Protein AF-A0A373N156-F1 (afdb_monomer)

Solvent-accessible surface area (backbone atoms only — not comparable to full-atom values): 7415 Å² total; per-residue (Å²): 132,75,83,84,66,47,31,42,29,28,25,51,80,52,66,61,51,97,79,53,59,80,68,49,94,93,49,49,64,77,43,78,43,62,73,40,96,89,48,67,44,72,36,83,92,63,76,41,53,18,14,22,40,40,30,22,65,53,80,78,53,70,65,59,26,58,81,48,43,41,44,72,44,76,84,20,75,93,57,56,67,80,58,73,82,71,69,76,76,82,76,90,78,79,86,74,75,83,83,74,85,76,84,84,85,85,93,87,76,91,76,94,132

Secondary structure (DSSP, 8-state):
---TT-EEEEE-SS---TTSS---TTS-EEEEEE--TT--EEETTTTEEESEEEEESSPPPHHHHHHTTEEE-TTSTTTSPPPGGGTTSS--S--PPP---------------

Structure (mmCIF, N/CA/C/O backbone):
data_AF-A0A373N156-F1
#
_entry.id   AF-A0A373N156-F1
#
loop_
_atom_site.group_PDB
_atom_site.id
_atom_site.type_symbol
_atom_site.label_atom_id
_atom_site.label_alt_id
_atom_site.label_comp_id
_atom_site.label_asym_id
_atom_site.label_entity_id
_atom_site.label_seq_id
_atom_site.pdbx_PDB_ins_code
_atom_site.Cartn_x
_atom_site.Cartn_y
_atom_site.Cartn_z
_atom_site.occupancy
_atom_site.B_iso_or_equiv
_atom_site.auth_seq_id
_atom_site.auth_comp_id
_atom_site.auth_asym_id
_atom_site.auth_atom_id
_atom_site.pdbx_PDB_model_num
ATOM 1 N N . MET A 1 1 ? -13.096 -18.886 -1.511 1.00 38.47 1 MET A N 1
ATOM 2 C CA . MET A 1 1 ? -13.138 -17.761 -0.558 1.00 38.47 1 MET A CA 1
ATOM 3 C C . MET A 1 1 ? -12.360 -16.621 -1.183 1.00 38.47 1 MET A C 1
ATOM 5 O O . MET A 1 1 ? -11.155 -16.758 -1.350 1.00 38.47 1 MET A O 1
ATOM 9 N N . GLY A 1 2 ? -13.043 -15.574 -1.652 1.00 44.00 2 GLY A N 1
ATOM 10 C CA . GLY A 1 2 ? -12.357 -14.324 -2.001 1.00 44.00 2 GLY A CA 1
ATOM 11 C C . GLY A 1 2 ? -11.786 -13.673 -0.732 1.00 44.00 2 GLY A C 1
ATOM 12 O O . GLY A 1 2 ? -12.076 -14.164 0.359 1.00 44.00 2 GLY A O 1
ATOM 13 N N . PRO A 1 3 ? -10.970 -12.612 -0.830 1.00 53.25 3 PRO A N 1
ATOM 14 C CA . PRO A 1 3 ? -10.422 -11.920 0.335 1.00 53.25 3 PRO A CA 1
ATOM 15 C C . PRO A 1 3 ? -11.528 -11.144 1.071 1.00 53.25 3 PRO A C 1
ATOM 17 O O . PRO A 1 3 ? -11.647 -9.928 0.966 1.00 53.25 3 PRO A O 1
ATOM 20 N N . GLU A 1 4 ? -12.380 -11.858 1.796 1.00 63.22 4 GLU A N 1
ATOM 21 C CA . GLU A 1 4 ? -13.418 -11.296 2.648 1.00 63.22 4 GLU A CA 1
ATOM 22 C C . GLU A 1 4 ? -12.755 -10.786 3.933 1.00 63.22 4 GLU A C 1
ATOM 24 O O . GLU A 1 4 ? -12.548 -11.536 4.882 1.00 63.22 4 GLU A O 1
ATOM 29 N N . GLY A 1 5 ? -12.361 -9.508 3.938 1.00 74.88 5 GLY A N 1
ATOM 30 C CA . GLY A 1 5 ? -11.947 -8.803 5.158 1.00 74.88 5 GLY A CA 1
ATOM 31 C C . GLY A 1 5 ? -10.475 -8.403 5.264 1.00 74.88 5 GLY A C 1
ATOM 32 O O . GLY A 1 5 ? -10.041 -8.064 6.359 1.00 74.88 5 GLY A O 1
ATOM 33 N N . VAL A 1 6 ? -9.705 -8.410 4.170 1.00 88.19 6 VAL A N 1
ATOM 34 C CA . VAL A 1 6 ? -8.347 -7.833 4.160 1.00 88.19 6 VAL A CA 1
ATOM 35 C C . VAL A 1 6 ? -8.258 -6.622 3.240 1.00 88.19 6 VAL A C 1
ATOM 37 O O . VAL A 1 6 ? -8.954 -6.529 2.228 1.00 88.19 6 VAL A O 1
ATOM 40 N N . TYR A 1 7 ? -7.374 -5.698 3.594 1.00 91.69 7 TYR A N 1
ATOM 41 C CA . TYR A 1 7 ? -7.166 -4.436 2.898 1.00 91.69 7 TYR A CA 1
ATOM 42 C C . TYR A 1 7 ? -5.827 -4.474 2.186 1.00 91.69 7 TYR A C 1
ATOM 44 O O . TYR A 1 7 ? -4.785 -4.679 2.810 1.00 91.69 7 TYR A O 1
ATOM 52 N N . ARG A 1 8 ? -5.856 -4.279 0.870 1.00 92.88 8 ARG A N 1
ATOM 53 C CA . ARG A 1 8 ? -4.666 -4.277 0.029 1.00 92.88 8 ARG A CA 1
ATOM 54 C C . ARG A 1 8 ? -4.283 -2.859 -0.364 1.00 92.88 8 ARG A C 1
ATOM 56 O O . ARG A 1 8 ? -5.135 -2.047 -0.728 1.00 92.88 8 ARG A O 1
ATOM 63 N N . TYR A 1 9 ? -2.989 -2.593 -0.341 1.00 94.00 9 TYR A N 1
ATOM 64 C CA . TYR A 1 9 ? -2.399 -1.312 -0.680 1.00 94.00 9 TYR A CA 1
ATOM 65 C C . TYR A 1 9 ? 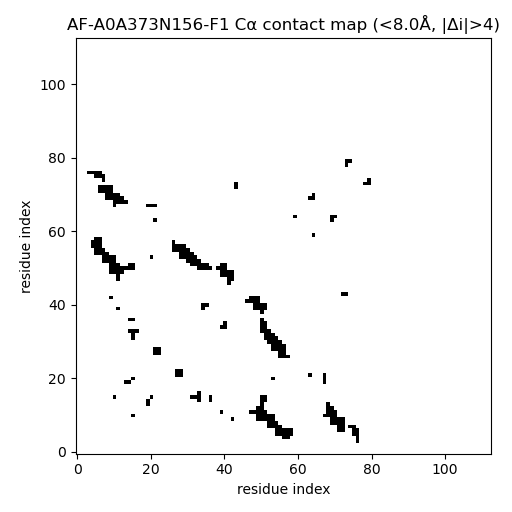-1.211 -1.504 -1.612 1.00 94.00 9 TYR A C 1
ATOM 67 O O . TYR A 1 9 ? -0.466 -2.471 -1.490 1.00 94.00 9 TYR A O 1
ATOM 75 N N . TYR A 1 10 ? -1.036 -0.570 -2.533 1.00 94.88 10 TYR A N 1
ATOM 76 C CA . TYR A 1 10 ? 0.039 -0.559 -3.511 1.00 94.88 10 TYR A CA 1
ATOM 77 C C . TYR A 1 10 ? 1.023 0.553 -3.177 1.00 94.88 10 TYR A C 1
ATOM 79 O O . TYR A 1 10 ? 0.617 1.715 -3.108 1.00 94.88 10 TYR A O 1
ATOM 87 N N . SER A 1 11 ? 2.305 0.220 -3.019 1.00 93.31 11 SER A N 1
ATOM 88 C CA . SER A 1 11 ? 3.344 1.247 -2.909 1.00 93.31 11 SER A CA 1
ATOM 89 C C . SER A 1 11 ? 3.625 1.810 -4.293 1.00 93.31 11 SER A C 1
ATOM 91 O O . SER A 1 11 ? 4.213 1.131 -5.136 1.00 93.31 11 SER A O 1
ATOM 93 N N . THR A 1 12 ? 3.167 3.031 -4.566 1.00 90.50 12 THR A N 1
ATOM 94 C CA . THR A 1 12 ? 3.281 3.598 -5.916 1.00 90.50 12 THR A CA 1
ATOM 95 C C . THR A 1 12 ? 4.540 4.411 -6.119 1.00 90.50 12 THR A C 1
ATOM 97 O O . THR A 1 12 ? 5.001 4.487 -7.252 1.00 90.50 12 THR A O 1
ATOM 100 N N . GLN A 1 13 ? 5.110 5.001 -5.065 1.00 87.88 13 GLN A N 1
ATOM 101 C CA . GLN A 1 13 ? 6.210 5.950 -5.228 1.00 87.88 13 GLN A CA 1
ATOM 102 C C . GLN A 1 13 ? 7.579 5.385 -4.838 1.00 87.88 13 GLN A C 1
ATOM 104 O O . GLN A 1 13 ? 8.553 5.642 -5.551 1.00 87.88 13 GLN A O 1
ATOM 109 N N . ARG A 1 14 ? 7.641 4.535 -3.807 1.00 89.56 14 ARG A N 1
ATOM 110 C CA . ARG A 1 14 ? 8.888 4.017 -3.221 1.00 89.56 14 ARG A CA 1
ATOM 111 C C . ARG A 1 14 ? 8.991 2.479 -3.257 1.00 89.56 14 ARG A 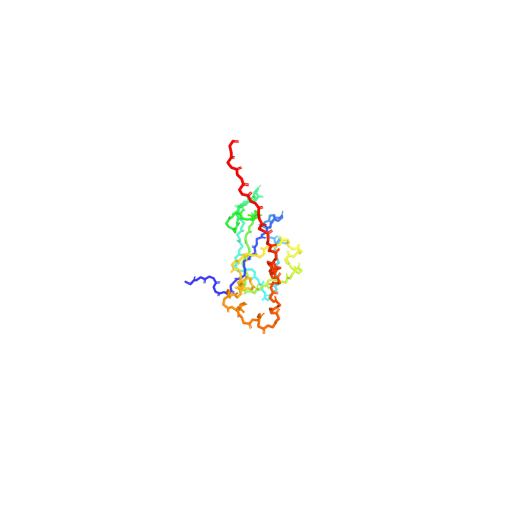C 1
ATOM 113 O O . ARG A 1 14 ? 7.949 1.822 -3.175 1.00 89.56 14 ARG A O 1
ATOM 120 N N . PRO A 1 15 ? 10.201 1.900 -3.335 1.00 89.25 15 PRO A N 1
ATOM 121 C CA . PRO A 1 15 ? 10.419 0.462 -3.163 1.00 89.25 15 PRO A CA 1
ATOM 122 C C . PRO A 1 15 ? 9.899 -0.075 -1.820 1.00 89.25 15 PRO A C 1
ATOM 124 O O . PRO A 1 15 ? 9.844 0.652 -0.821 1.00 89.25 15 PRO A O 1
ATOM 127 N N . VAL A 1 16 ? 9.506 -1.351 -1.794 1.00 87.31 16 VAL A N 1
ATOM 128 C CA . VAL A 1 16 ? 9.027 -2.026 -0.577 1.00 87.31 16 VAL A CA 1
ATOM 129 C C . VAL A 1 16 ? 10.187 -2.768 0.089 1.00 87.31 16 VAL A C 1
ATOM 131 O O . VAL A 1 16 ? 10.583 -3.837 -0.357 1.00 87.31 16 VAL A O 1
ATOM 134 N N . ASP A 1 17 ? 10.697 -2.221 1.186 1.00 85.50 17 ASP A N 1
ATOM 135 C CA . ASP A 1 17 ? 11.824 -2.740 1.960 1.00 85.50 17 ASP A CA 1
ATOM 136 C C . ASP A 1 17 ? 11.497 -2.673 3.465 1.00 85.50 17 ASP A C 1
ATOM 138 O O . ASP A 1 17 ? 10.474 -2.124 3.893 1.00 85.50 17 ASP A O 1
ATOM 142 N N . ILE A 1 18 ? 12.341 -3.264 4.303 1.00 78.69 18 ILE A N 1
ATOM 143 C CA . ILE A 1 18 ? 12.215 -3.290 5.753 1.00 78.69 18 ILE A CA 1
ATOM 144 C C . ILE A 1 18 ? 12.132 -1.854 6.283 1.00 78.69 18 ILE A C 1
ATOM 146 O O . ILE A 1 18 ? 13.111 -1.122 6.334 1.00 78.69 18 ILE A O 1
ATOM 150 N N . GLY A 1 19 ? 10.936 -1.478 6.743 1.00 81.06 19 GLY A N 1
ATOM 151 C CA . GLY A 1 19 ? 10.685 -0.158 7.326 1.00 81.06 19 GLY A CA 1
ATOM 152 C C . GLY A 1 19 ? 10.105 0.870 6.354 1.00 81.06 19 GLY A C 1
ATOM 153 O O . GLY A 1 19 ? 9.782 1.968 6.789 1.00 81.06 19 GLY A O 1
ATOM 154 N N . THR A 1 20 ? 9.878 0.524 5.083 1.00 87.12 20 THR A N 1
ATOM 155 C CA . THR A 1 20 ? 9.195 1.413 4.122 1.00 87.12 20 THR A CA 1
ATOM 156 C C . THR A 1 20 ? 7.682 1.195 4.071 1.00 87.12 20 THR A C 1
ATOM 158 O O . THR A 1 20 ? 7.015 1.600 3.121 1.00 87.12 20 THR A O 1
ATOM 161 N N . TYR A 1 21 ? 7.122 0.571 5.109 1.00 89.88 21 TYR A N 1
ATOM 162 C CA . TYR A 1 21 ? 5.695 0.306 5.255 1.00 89.88 21 TYR A CA 1
ATOM 163 C C . TYR A 1 21 ? 5.250 0.456 6.717 1.00 89.88 21 TYR A C 1
ATOM 165 O O . TYR A 1 21 ? 6.039 0.187 7.632 1.00 89.88 21 TYR A O 1
ATOM 173 N N . PRO A 1 22 ? 3.981 0.836 6.960 1.00 91.00 22 PRO A N 1
ATOM 174 C CA . PRO A 1 22 ? 3.479 1.065 8.305 1.00 91.00 22 PRO A CA 1
ATOM 175 C C . PRO A 1 22 ? 3.364 -0.250 9.088 1.00 91.00 22 PRO A C 1
ATOM 177 O O . PRO A 1 22 ? 2.846 -1.255 8.591 1.00 91.00 22 PRO A O 1
ATOM 180 N N . LYS A 1 23 ? 3.832 -0.239 10.340 1.00 90.69 23 LYS A N 1
ATOM 181 C CA . LYS A 1 23 ? 3.779 -1.383 11.270 1.00 90.69 23 LYS A CA 1
ATOM 182 C C . LYS A 1 23 ? 3.182 -0.981 12.627 1.00 90.69 23 LYS A C 1
ATOM 184 O O . LYS A 1 23 ? 3.884 -1.023 13.638 1.00 90.69 23 LYS A O 1
ATOM 189 N N . PRO A 1 24 ? 1.912 -0.551 12.684 1.00 88.00 24 PRO A N 1
ATOM 190 C CA . PRO A 1 24 ? 1.272 -0.293 13.966 1.00 88.00 24 PRO A CA 1
ATOM 191 C C . PRO A 1 24 ? 1.125 -1.610 14.758 1.00 88.00 24 PRO A C 1
ATOM 193 O O . PRO A 1 24 ? 0.832 -2.650 14.158 1.00 88.00 24 PRO A O 1
ATOM 196 N N . PRO A 1 25 ? 1.289 -1.589 16.093 1.00 87.88 25 PRO A N 1
ATOM 197 C CA . PRO A 1 25 ? 1.238 -2.795 16.927 1.00 87.88 25 PRO A CA 1
ATOM 198 C C . PRO A 1 25 ? -0.091 -3.560 16.796 1.00 87.88 25 PRO A C 1
ATOM 200 O O . PRO A 1 25 ? -0.095 -4.789 16.803 1.00 87.88 25 PRO A O 1
ATOM 203 N N . ASP A 1 26 ? -1.199 -2.843 16.581 1.00 89.19 26 ASP A N 1
ATOM 204 C CA . ASP A 1 26 ? -2.559 -3.396 16.482 1.00 89.19 26 ASP A CA 1
ATOM 205 C C . ASP A 1 26 ? -3.016 -3.769 15.057 1.00 89.19 26 ASP A C 1
ATOM 207 O O . ASP A 1 26 ? -4.153 -4.230 14.870 1.00 89.19 26 ASP A O 1
ATOM 211 N N . ASN A 1 27 ? -2.182 -3.516 14.040 1.00 91.31 27 ASN A N 1
ATOM 212 C CA . ASN A 1 27 ? -2.487 -3.798 12.633 1.00 91.31 27 ASN A CA 1
ATOM 213 C C . ASN A 1 27 ? -1.204 -4.031 11.818 1.00 91.31 27 ASN A C 1
ATOM 215 O O . ASN A 1 27 ? -0.845 -3.247 10.939 1.00 91.31 27 ASN A O 1
ATOM 219 N N . GLN A 1 28 ? -0.495 -5.111 12.133 1.00 91.44 28 GLN A N 1
ATOM 220 C CA . GLN A 1 28 ? 0.694 -5.511 11.384 1.00 91.44 28 GLN A CA 1
ATOM 221 C C . GLN A 1 28 ? 0.332 -6.000 9.969 1.00 91.44 28 GLN A C 1
ATOM 223 O O . GLN A 1 28 ? -0.757 -6.551 9.765 1.00 91.44 28 GLN A O 1
ATOM 228 N N . PRO A 1 29 ? 1.232 -5.825 8.986 1.00 91.69 29 PRO A N 1
ATOM 229 C CA . PRO A 1 29 ? 1.015 -6.350 7.646 1.00 91.69 29 PRO A CA 1
ATOM 230 C C . PRO A 1 29 ? 0.970 -7.880 7.676 1.00 91.69 29 PRO A C 1
ATOM 232 O O . PRO A 1 29 ? 1.860 -8.537 8.211 1.00 91.69 29 PRO A O 1
ATOM 235 N N . LEU A 1 30 ? -0.068 -8.441 7.066 1.00 91.00 30 LEU A N 1
ATOM 236 C CA . LEU A 1 30 ? -0.250 -9.879 6.886 1.00 91.00 30 LEU A CA 1
ATOM 237 C C . LEU A 1 30 ? 0.641 -10.425 5.771 1.00 91.00 30 LEU A C 1
ATOM 239 O O . LEU A 1 30 ? 1.130 -11.547 5.849 1.00 91.00 30 LEU A O 1
ATOM 243 N N . SER A 1 31 ? 0.810 -9.645 4.703 1.0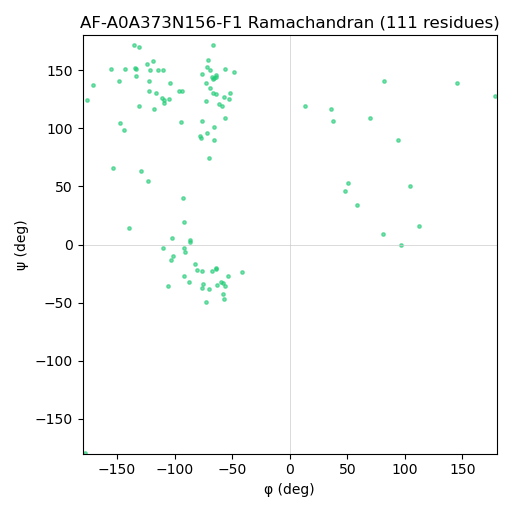0 91.25 31 SER A N 1
ATOM 244 C CA . SER A 1 31 ? 1.617 -10.026 3.550 1.00 91.25 31 SER A CA 1
ATOM 245 C C . SER A 1 31 ? 2.253 -8.799 2.925 1.00 91.25 31 SER A C 1
ATOM 247 O O . SER A 1 31 ? 1.627 -7.739 2.829 1.00 91.25 31 SER A O 1
ATOM 249 N N . ILE A 1 32 ? 3.502 -8.970 2.512 1.00 91.44 32 ILE A N 1
ATOM 250 C CA . ILE A 1 32 ? 4.329 -7.950 1.888 1.00 91.44 32 ILE A CA 1
ATOM 251 C C . ILE A 1 32 ? 4.910 -8.585 0.640 1.00 91.44 32 ILE A C 1
ATOM 253 O O . ILE A 1 32 ? 5.619 -9.588 0.719 1.00 91.44 32 ILE A O 1
ATOM 257 N N . VAL A 1 33 ? 4.586 -8.007 -0.505 1.00 91.06 33 VAL A N 1
ATOM 258 C CA . VAL A 1 33 ? 5.088 -8.438 -1.802 1.00 91.06 33 VAL A CA 1
ATOM 259 C C . VAL A 1 33 ? 5.886 -7.282 -2.369 1.00 91.06 33 VAL A C 1
ATOM 261 O O . VAL A 1 33 ? 5.322 -6.227 -2.633 1.00 91.06 33 VAL A O 1
ATOM 264 N N . ASN A 1 34 ? 7.184 -7.474 -2.562 1.00 91.44 34 ASN A N 1
ATOM 265 C CA . ASN A 1 34 ? 7.993 -6.590 -3.389 1.00 91.44 34 ASN A CA 1
ATOM 266 C C . ASN A 1 34 ? 8.092 -7.214 -4.786 1.00 91.44 34 ASN A C 1
ATOM 268 O O . ASN A 1 34 ? 8.305 -8.420 -4.926 1.00 91.44 34 ASN A O 1
ATOM 272 N N . TYR A 1 35 ? 7.848 -6.418 -5.819 1.00 87.38 35 TYR A N 1
ATOM 273 C CA . TYR A 1 35 ? 7.779 -6.893 -7.191 1.00 87.38 35 TYR A CA 1
ATOM 274 C C . TYR A 1 35 ? 9.124 -6.932 -7.915 1.00 87.38 35 TYR A C 1
ATOM 276 O O . TYR A 1 35 ? 9.283 -7.752 -8.820 1.00 87.38 35 TYR A O 1
ATOM 284 N N . ASP A 1 36 ? 10.033 -6.019 -7.602 1.00 78.19 36 ASP A N 1
ATOM 285 C CA . ASP A 1 36 ? 11.362 -5.879 -8.204 1.00 78.19 36 ASP A CA 1
ATOM 286 C C . ASP A 1 36 ? 12.014 -4.659 -7.539 1.00 78.19 36 ASP A C 1
ATOM 288 O O . ASP A 1 36 ? 11.416 -3.579 -7.563 1.00 78.19 36 ASP A O 1
ATOM 292 N N . ASP A 1 37 ? 13.226 -4.787 -6.997 1.00 69.75 37 ASP A N 1
ATOM 293 C CA . ASP A 1 37 ? 13.921 -3.647 -6.372 1.00 69.75 37 ASP A CA 1
ATOM 294 C C . ASP A 1 37 ? 14.246 -2.538 -7.390 1.00 69.75 37 ASP A C 1
ATOM 296 O O . ASP A 1 37 ? 14.366 -1.370 -7.022 1.00 69.75 37 ASP A O 1
ATOM 300 N N . ASP A 1 38 ? 14.291 -2.879 -8.685 1.00 81.06 38 ASP A N 1
ATOM 301 C CA . ASP A 1 38 ? 14.701 -1.972 -9.761 1.00 81.06 38 ASP A CA 1
ATOM 302 C C . ASP A 1 38 ? 13.543 -1.391 -10.597 1.00 81.06 38 ASP A C 1
ATOM 304 O O . ASP A 1 38 ? 13.752 -0.444 -11.363 1.00 81.06 38 ASP A O 1
ATOM 308 N N . ARG A 1 39 ? 12.308 -1.920 -10.507 1.00 88.25 39 ARG A N 1
ATOM 309 C CA . ARG A 1 39 ? 11.180 -1.417 -11.324 1.00 88.25 39 ARG A CA 1
ATOM 310 C C . ARG A 1 39 ? 9.779 -1.652 -10.755 1.00 88.25 39 ARG A C 1
ATOM 312 O O . ARG A 1 39 ? 9.466 -2.674 -10.156 1.00 88.25 39 ARG A O 1
ATOM 319 N N . ARG A 1 40 ? 8.870 -0.736 -11.109 1.00 91.88 40 ARG A N 1
ATOM 320 C CA . ARG A 1 40 ? 7.426 -0.855 -10.843 1.00 91.88 40 ARG A CA 1
ATOM 321 C C . ARG A 1 40 ? 6.755 -1.845 -11.802 1.00 91.88 40 ARG A C 1
ATOM 323 O O . ARG A 1 40 ? 7.093 -1.893 -12.986 1.00 91.88 40 ARG A O 1
ATOM 330 N N . ARG A 1 41 ? 5.734 -2.561 -11.324 1.00 91.62 41 ARG A N 1
ATOM 331 C CA . ARG A 1 41 ? 4.856 -3.425 -12.132 1.00 91.62 41 ARG A CA 1
ATOM 332 C C . ARG A 1 41 ? 3.441 -2.848 -12.253 1.00 91.62 41 ARG A C 1
ATOM 334 O O . ARG A 1 41 ? 2.985 -2.172 -11.325 1.00 91.62 41 ARG A O 1
ATOM 341 N N . PRO A 1 42 ? 2.736 -3.116 -13.368 1.00 92.56 42 PRO A N 1
ATOM 342 C CA . PRO A 1 42 ? 1.335 -2.742 -13.510 1.00 92.56 42 PRO A CA 1
ATOM 343 C C . PRO A 1 42 ? 0.460 -3.542 -12.535 1.00 92.56 42 PRO A C 1
ATOM 345 O O . PRO A 1 42 ? 0.537 -4.767 -12.477 1.00 92.56 42 PRO A O 1
ATOM 348 N N . VAL A 1 43 ? -0.395 -2.843 -11.790 1.00 91.06 43 VAL A N 1
ATOM 349 C CA . VAL A 1 43 ? -1.358 -3.393 -10.822 1.00 91.06 43 VAL A CA 1
ATOM 350 C C . VAL A 1 43 ? -2.749 -2.808 -11.050 1.00 91.06 43 VAL A C 1
ATOM 352 O O . VAL A 1 43 ? -2.912 -1.852 -11.814 1.00 91.06 43 VAL A O 1
ATOM 355 N N . ALA A 1 44 ? -3.762 -3.374 -10.381 1.00 88.06 44 ALA A N 1
ATOM 356 C CA . ALA A 1 44 ? -5.162 -2.967 -10.533 1.00 88.06 44 ALA A CA 1
ATOM 357 C C . ALA A 1 44 ? -5.590 -2.916 -12.015 1.00 88.06 44 ALA A C 1
ATOM 359 O O . ALA A 1 44 ? -6.046 -1.878 -12.498 1.00 88.06 44 ALA A O 1
ATOM 360 N N . ASP A 1 45 ? -5.359 -4.019 -12.737 1.00 86.75 45 ASP A N 1
ATOM 361 C CA . ASP A 1 45 ? -5.630 -4.152 -14.178 1.00 86.75 45 ASP A CA 1
ATOM 362 C C . ASP A 1 45 ? -4.884 -3.119 -15.044 1.00 86.75 45 ASP A C 1
ATOM 364 O O . ASP A 1 45 ? -5.399 -2.621 -16.042 1.00 86.75 45 ASP A O 1
ATOM 368 N N . GLY A 1 46 ? -3.665 -2.751 -14.636 1.00 88.62 46 GLY A N 1
ATOM 369 C CA . GLY A 1 46 ? -2.817 -1.801 -15.362 1.00 88.62 46 GLY A CA 1
ATOM 370 C C . GLY A 1 46 ? -3.155 -0.330 -15.124 1.00 88.62 46 GLY A C 1
ATOM 371 O O . GLY A 1 46 ? -2.600 0.540 -15.789 1.00 88.62 46 GLY A O 1
ATOM 372 N N . ARG A 1 47 ? -4.036 -0.021 -14.167 1.00 87.94 47 ARG A N 1
ATOM 373 C CA . ARG A 1 47 ? -4.390 1.366 -13.817 1.00 87.94 47 ARG A CA 1
ATOM 374 C C . ARG A 1 47 ? -3.325 2.073 -12.992 1.00 87.94 47 ARG A C 1
ATOM 376 O O . ARG A 1 47 ? -3.317 3.298 -12.932 1.00 87.94 47 ARG A O 1
ATOM 383 N N . LEU A 1 48 ? -2.481 1.311 -12.304 1.00 89.69 48 LEU A N 1
ATOM 384 C CA . LEU A 1 48 ? -1.454 1.826 -11.407 1.00 89.69 48 LEU A CA 1
ATOM 385 C C . LEU A 1 48 ? -0.138 1.097 -11.664 1.00 89.69 48 LEU A C 1
ATOM 387 O O . LEU A 1 48 ? -0.132 -0.065 -12.057 1.00 89.69 48 LEU A O 1
ATOM 391 N N . MET A 1 49 ? 0.971 1.776 -11.391 1.00 92.69 49 MET A N 1
ATOM 392 C CA . MET A 1 49 ? 2.306 1.182 -11.358 1.00 92.69 49 MET A CA 1
ATOM 393 C C . MET A 1 49 ? 2.780 1.186 -9.910 1.00 92.69 49 MET A C 1
ATOM 395 O O . MET A 1 49 ? 2.778 2.240 -9.273 1.00 92.69 49 MET A O 1
ATOM 399 N N . ALA A 1 50 ? 3.177 0.029 -9.392 1.00 94.19 50 ALA A N 1
ATOM 400 C CA . ALA A 1 50 ? 3.570 -0.124 -7.998 1.00 94.19 50 ALA A CA 1
ATOM 401 C C . ALA A 1 50 ? 4.874 -0.904 -7.860 1.00 94.19 50 ALA A C 1
ATOM 403 O O . ALA A 1 50 ? 5.188 -1.752 -8.689 1.00 94.19 50 ALA A O 1
ATOM 404 N N . TRP A 1 51 ? 5.622 -0.612 -6.805 1.00 94.31 51 TRP A N 1
ATOM 405 C CA . TRP A 1 51 ? 6.816 -1.349 -6.394 1.00 94.31 51 TRP A CA 1
ATOM 406 C C . TRP A 1 51 ? 6.480 -2.620 -5.615 1.00 94.31 51 TRP A C 1
ATOM 408 O O . TRP A 1 51 ? 7.269 -3.554 -5.567 1.00 94.31 51 TRP A O 1
ATOM 418 N N . GLY A 1 52 ? 5.288 -2.673 -5.027 1.00 93.56 52 GLY A N 1
ATOM 419 C CA . GLY A 1 52 ? 4.848 -3.823 -4.260 1.00 93.56 52 GLY A CA 1
ATOM 420 C C . GLY A 1 52 ? 3.429 -3.684 -3.730 1.00 93.56 52 GLY A C 1
ATOM 421 O O . GLY A 1 52 ? 2.754 -2.671 -3.950 1.00 93.56 52 GLY A O 1
ATOM 422 N N . GLU A 1 53 ? 2.998 -4.715 -3.016 1.00 93.38 53 GLU A N 1
ATOM 423 C CA . GLU A 1 53 ? 1.698 -4.822 -2.365 1.00 93.38 53 GLU A CA 1
ATOM 424 C C . GLU A 1 53 ? 1.875 -5.056 -0.871 1.00 93.38 53 GLU A C 1
ATOM 426 O O . GLU A 1 53 ? 2.714 -5.843 -0.434 1.00 93.38 53 GLU A O 1
ATOM 431 N N . LEU A 1 54 ? 1.014 -4.421 -0.090 1.00 93.88 54 LEU A N 1
ATOM 432 C CA . LEU A 1 54 ? 0.891 -4.635 1.339 1.00 93.88 54 LEU A CA 1
ATOM 433 C C . LEU A 1 54 ? -0.540 -5.061 1.635 1.00 93.88 54 LEU A C 1
ATOM 435 O O . LEU A 1 54 ? -1.491 -4.441 1.157 1.00 93.88 54 LEU A O 1
ATOM 439 N N . THR A 1 55 ? -0.697 -6.115 2.424 1.00 93.31 55 THR A N 1
ATOM 440 C CA . THR A 1 55 ? -2.006 -6.605 2.861 1.00 93.31 55 THR A CA 1
ATOM 441 C C . THR A 1 55 ? -2.121 -6.474 4.371 1.00 93.31 55 THR A C 1
ATOM 443 O O . THR A 1 55 ? -1.246 -6.945 5.090 1.00 93.31 55 THR A O 1
ATOM 446 N N . TYR A 1 56 ? -3.212 -5.882 4.849 1.00 93.06 56 TYR A N 1
ATOM 447 C CA . TYR A 1 56 ? -3.510 -5.672 6.267 1.00 93.06 56 TYR A CA 1
ATOM 448 C C . TYR A 1 56 ? -4.861 -6.279 6.649 1.00 93.06 56 TYR A C 1
ATOM 450 O O . TYR A 1 56 ? -5.747 -6.430 5.806 1.00 93.06 56 TYR A O 1
ATOM 458 N N . ALA A 1 57 ? -5.027 -6.605 7.932 1.00 91.00 57 ALA A N 1
ATOM 459 C CA . ALA A 1 57 ? -6.296 -7.093 8.474 1.00 91.00 57 ALA A CA 1
ATOM 460 C C . ALA A 1 57 ? -7.327 -5.964 8.651 1.00 91.00 57 ALA A C 1
ATOM 462 O O . ALA A 1 57 ? -8.523 -6.176 8.485 1.00 91.00 57 ALA A O 1
ATOM 463 N N . LYS A 1 58 ? -6.865 -4.756 8.988 1.00 90.88 58 LYS A N 1
ATOM 464 C CA . LYS A 1 58 ? -7.685 -3.545 9.143 1.00 90.88 58 LYS A CA 1
ATOM 465 C C . LYS A 1 58 ? -7.239 -2.485 8.133 1.00 90.88 58 LYS A C 1
ATOM 467 O O . LYS A 1 58 ? -6.084 -2.536 7.691 1.00 90.88 58 LYS A O 1
ATOM 472 N N . PRO A 1 59 ? -8.099 -1.514 7.782 1.00 91.88 59 PRO A N 1
ATOM 473 C CA . PRO A 1 59 ? -7.675 -0.428 6.917 1.00 91.88 59 PRO A CA 1
ATOM 474 C C . PRO A 1 59 ? -6.589 0.405 7.607 1.00 91.88 59 PRO A C 1
ATOM 476 O O . PRO A 1 59 ? -6.618 0.602 8.823 1.00 91.88 59 PRO A O 1
ATOM 479 N N . LEU A 1 60 ? -5.633 0.887 6.821 1.00 91.12 60 LEU A N 1
ATOM 480 C CA . LEU A 1 60 ? -4.697 1.925 7.240 1.00 91.12 60 LEU A CA 1
ATOM 481 C C . LEU A 1 60 ? -5.413 3.275 7.339 1.00 91.12 60 LEU A C 1
ATOM 483 O O . LEU A 1 60 ? -6.403 3.512 6.641 1.00 91.12 60 LEU A O 1
ATOM 487 N N . THR A 1 61 ? -4.904 4.158 8.196 1.00 92.12 61 THR A N 1
ATOM 488 C CA . THR A 1 61 ? -5.378 5.546 8.252 1.00 92.12 61 THR A CA 1
ATOM 489 C C . THR A 1 61 ? -4.927 6.317 7.012 1.00 92.12 61 THR A C 1
ATOM 491 O O . THR A 1 61 ? -3.953 5.942 6.359 1.00 92.12 61 THR A O 1
ATOM 494 N N . GLU A 1 62 ? -5.616 7.413 6.692 1.00 90.75 62 GLU A N 1
ATOM 495 C CA . GLU A 1 62 ? -5.230 8.279 5.571 1.00 90.75 62 GLU A CA 1
ATOM 496 C C . GLU A 1 62 ? -3.798 8.808 5.740 1.00 90.75 62 GLU A C 1
ATOM 498 O O . GLU A 1 62 ? -3.001 8.698 4.817 1.00 90.75 62 GLU A O 1
ATOM 503 N N . GLU A 1 63 ? -3.427 9.223 6.954 1.00 92.88 63 GLU A N 1
ATOM 504 C CA . GLU A 1 63 ? -2.061 9.641 7.292 1.00 92.88 63 GLU A CA 1
ATOM 505 C C . GLU A 1 63 ? -1.025 8.543 7.013 1.00 92.88 63 GLU A C 1
ATOM 507 O O . GLU A 1 63 ? -0.021 8.796 6.359 1.00 92.88 63 GLU A O 1
ATOM 512 N N . GLN A 1 64 ? -1.277 7.299 7.438 1.00 92.56 64 GLN A N 1
ATOM 513 C CA . GLN A 1 64 ? -0.373 6.177 7.154 1.00 92.56 64 GLN A CA 1
ATOM 514 C C . GLN A 1 64 ? -0.267 5.900 5.657 1.00 92.56 64 GLN A C 1
ATOM 516 O O . GLN A 1 64 ? 0.779 5.488 5.164 1.00 92.56 64 GLN A O 1
ATOM 521 N N . MET A 1 65 ? -1.356 6.084 4.920 1.00 92.19 65 MET A N 1
ATOM 522 C CA . MET A 1 65 ? -1.330 5.927 3.477 1.00 92.19 65 MET A CA 1
ATOM 523 C C . MET A 1 65 ? -0.548 7.048 2.798 1.00 92.19 65 MET A C 1
ATOM 525 O O . MET A 1 65 ? 0.158 6.776 1.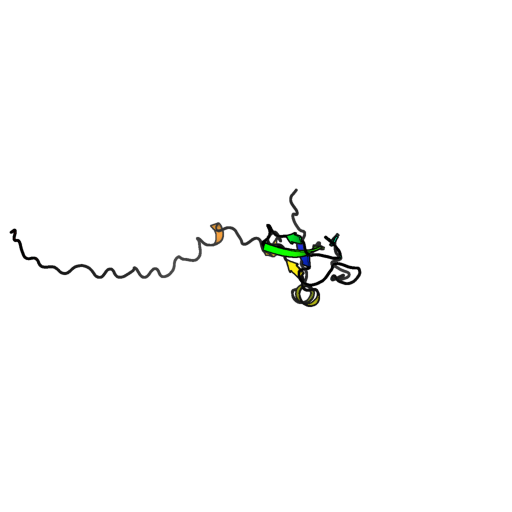835 1.00 92.19 65 MET A O 1
ATOM 529 N N . GLU A 1 66 ? -0.654 8.286 3.268 1.00 92.12 66 GLU A N 1
ATOM 530 C CA . GLU A 1 66 ? 0.077 9.424 2.712 1.00 92.12 66 GLU A CA 1
ATOM 531 C C . GLU A 1 66 ? 1.564 9.374 3.068 1.00 92.12 66 GLU A C 1
ATOM 533 O O . GLU A 1 66 ? 2.401 9.422 2.168 1.00 92.12 66 GLU A O 1
ATOM 538 N N . ASP A 1 67 ? 1.896 9.171 4.345 1.00 92.25 67 ASP A N 1
ATOM 539 C CA . ASP A 1 67 ? 3.271 9.094 4.853 1.00 92.25 67 ASP A CA 1
ATOM 540 C C . ASP A 1 67 ? 4.067 7.965 4.189 1.00 92.25 67 ASP A C 1
ATOM 542 O O . ASP A 1 67 ? 5.264 8.101 3.922 1.00 92.25 67 ASP A O 1
ATOM 546 N N . TYR A 1 68 ? 3.384 6.872 3.833 1.00 91.00 68 TYR A N 1
ATOM 547 C CA . TYR A 1 68 ? 3.967 5.731 3.127 1.00 91.00 68 TYR A CA 1
ATOM 548 C C . TYR A 1 68 ? 3.640 5.678 1.622 1.00 91.00 68 TYR A C 1
ATOM 550 O O . TYR A 1 68 ? 4.029 4.726 0.947 1.00 91.00 68 TYR A O 1
ATOM 558 N N . GLU A 1 69 ? 2.971 6.698 1.074 1.00 92.69 69 GLU A N 1
ATOM 559 C CA . GLU A 1 69 ? 2.567 6.816 -0.340 1.00 92.69 69 GLU A CA 1
ATOM 560 C C . GLU A 1 69 ? 1.891 5.557 -0.914 1.00 92.69 69 GLU A C 1
ATOM 562 O O . GLU A 1 69 ? 2.175 5.079 -2.023 1.00 92.69 69 GLU A O 1
ATOM 567 N N . LEU A 1 70 ? 0.962 5.022 -0.130 1.00 93.56 70 LEU A N 1
ATOM 568 C CA . LEU A 1 70 ? 0.198 3.822 -0.404 1.00 93.56 70 LEU A CA 1
ATOM 569 C C . LEU A 1 70 ? -1.139 4.153 -1.069 1.00 93.56 70 LEU A C 1
ATOM 571 O O . LEU A 1 70 ? -1.921 4.982 -0.601 1.00 93.56 70 LEU A O 1
ATOM 575 N N . LYS A 1 71 ? -1.454 3.446 -2.156 1.00 94.00 71 LYS A N 1
ATOM 576 C CA . LYS A 1 71 ? -2.748 3.544 -2.843 1.00 94.00 71 LYS A CA 1
ATOM 577 C C . LYS A 1 71 ? -3.614 2.319 -2.545 1.00 94.00 71 LYS A C 1
ATOM 579 O O . LYS A 1 71 ? -3.173 1.202 -2.803 1.00 94.00 71 LYS A O 1
ATOM 584 N N . PRO A 1 72 ? -4.853 2.486 -2.049 1.00 92.81 72 PRO A N 1
ATOM 585 C CA . PRO A 1 72 ? -5.708 1.359 -1.706 1.00 92.81 72 PRO A CA 1
ATOM 586 C C . PRO A 1 72 ? -6.225 0.676 -2.973 1.00 92.81 72 PRO A C 1
ATOM 588 O O . PRO A 1 72 ? -6.628 1.335 -3.943 1.00 92.81 72 PRO A O 1
ATOM 591 N N . ALA A 1 73 ? -6.248 -0.653 -2.962 1.00 91.44 73 ALA A N 1
ATOM 592 C CA . ALA A 1 73 ? -6.739 -1.430 -4.083 1.00 91.44 73 ALA A CA 1
ATOM 593 C C . ALA A 1 73 ? -8.240 -1.169 -4.320 1.00 91.44 73 ALA A C 1
ATOM 595 O O . ALA A 1 73 ? -9.004 -0.960 -3.375 1.00 91.44 73 ALA A O 1
ATOM 596 N N . PRO A 1 74 ? -8.702 -1.185 -5.583 1.00 86.75 74 PRO A N 1
ATOM 597 C CA . PRO A 1 74 ? -10.112 -0.954 -5.902 1.00 86.75 74 PRO A CA 1
ATOM 598 C C . PRO A 1 74 ? -11.048 -2.038 -5.345 1.00 86.75 74 PRO A C 1
ATOM 600 O O . PRO A 1 74 ? -12.237 -1.780 -5.204 1.00 86.75 74 PRO A O 1
ATOM 603 N N . GLY A 1 75 ? -10.522 -3.227 -5.032 1.00 83.69 75 GLY A N 1
ATOM 604 C CA . GLY A 1 75 ? -11.276 -4.336 -4.443 1.00 83.69 75 GLY A CA 1
ATOM 605 C C . GLY A 1 75 ? -11.377 -4.309 -2.916 1.00 83.69 75 GLY A C 1
ATOM 606 O O . GLY A 1 75 ? -11.904 -5.264 -2.353 1.00 83.69 75 GLY A O 1
ATOM 607 N N . ASN A 1 76 ? -10.863 -3.275 -2.239 1.00 87.69 76 ASN A N 1
ATOM 608 C CA . ASN A 1 76 ? -10.951 -3.211 -0.781 1.00 87.69 76 ASN A CA 1
ATOM 609 C C . ASN A 1 76 ? -12.411 -3.029 -0.319 1.00 87.69 76 ASN A C 1
ATOM 611 O O . ASN A 1 76 ? -13.155 -2.290 -0.973 1.00 87.69 76 ASN A O 1
ATOM 615 N N . PRO A 1 77 ? -12.821 -3.642 0.810 1.00 81.62 77 PRO A N 1
ATOM 616 C CA . PRO A 1 77 ? -14.213 -3.643 1.273 1.00 81.62 77 PRO A CA 1
ATOM 617 C C . PRO A 1 77 ? -14.824 -2.247 1.453 1.00 81.62 77 PRO A C 1
ATOM 619 O O . PRO A 1 77 ? -15.994 -2.043 1.147 1.00 81.62 77 PRO A O 1
ATOM 622 N N . ASP A 1 78 ? -14.030 -1.271 1.895 1.00 75.94 78 ASP A N 1
ATOM 623 C CA . ASP A 1 78 ? -14.427 0.134 2.066 1.00 75.94 78 ASP A CA 1
ATOM 624 C C . ASP A 1 78 ? -14.711 0.850 0.735 1.00 75.94 78 ASP A C 1
ATOM 626 O O . ASP A 1 78 ? -15.454 1.831 0.692 1.00 75.94 78 ASP A O 1
ATOM 630 N N . ARG A 1 79 ? -14.144 0.349 -0.369 1.00 71.19 79 ARG A N 1
ATOM 631 C CA . ARG A 1 79 ? -14.253 0.948 -1.707 1.00 71.19 79 ARG A CA 1
ATOM 632 C C . ARG A 1 79 ? -15.268 0.255 -2.597 1.00 71.19 79 ARG A C 1
ATOM 634 O O . ARG A 1 79 ? -15.587 0.792 -3.664 1.00 71.19 79 ARG A O 1
ATOM 641 N N . VAL A 1 80 ? -15.791 -0.901 -2.183 1.00 62.94 80 VAL A N 1
ATOM 642 C CA . VAL A 1 80 ? -16.915 -1.552 -2.857 1.00 62.94 80 VAL A CA 1
ATOM 643 C C . VAL A 1 80 ? -18.125 -0.637 -2.693 1.00 62.94 80 VAL A C 1
ATOM 645 O O . VAL A 1 80 ? -18.861 -0.690 -1.712 1.00 62.94 80 VAL A O 1
ATOM 648 N N . ARG A 1 81 ? -18.300 0.272 -3.659 1.00 55.06 81 ARG A N 1
ATOM 649 C CA . ARG A 1 81 ? -19.463 1.156 -3.728 1.00 55.06 81 ARG A CA 1
ATOM 650 C C . ARG A 1 81 ? -20.706 0.271 -3.637 1.00 55.06 81 ARG A C 1
ATOM 652 O O . ARG A 1 81 ? -20.781 -0.690 -4.408 1.00 55.06 81 ARG A O 1
ATOM 659 N N . PRO A 1 82 ? -21.682 0.585 -2.765 1.00 49.88 82 PRO A N 1
ATOM 660 C CA . PRO A 1 82 ? -22.941 -0.136 -2.767 1.00 49.88 82 PRO A CA 1
ATOM 661 C C . PRO A 1 82 ? -23.492 -0.108 -4.191 1.00 49.88 82 PRO A C 1
ATOM 663 O O . PRO A 1 82 ? -23.572 0.948 -4.832 1.00 49.88 82 PRO A O 1
ATOM 666 N N . SER A 1 83 ? -23.762 -1.304 -4.707 1.00 51.41 83 SER A N 1
ATOM 667 C CA . SER A 1 83 ? -24.259 -1.543 -6.052 1.00 51.41 83 SER A CA 1
ATOM 668 C C . SER A 1 83 ? -25.445 -0.629 -6.358 1.00 51.41 83 SER A C 1
ATOM 670 O O . SER A 1 83 ? -26.233 -0.279 -5.479 1.00 51.41 83 SER A O 1
ATOM 672 N N . ILE A 1 84 ? -25.560 -0.265 -7.633 1.00 55.44 84 ILE A N 1
ATOM 673 C CA . ILE A 1 84 ? -26.511 0.669 -8.260 1.00 55.44 84 ILE A CA 1
ATOM 674 C C . ILE A 1 84 ? -27.962 0.556 -7.734 1.00 55.44 84 ILE A C 1
ATOM 676 O O . ILE A 1 84 ? -28.692 1.545 -7.741 1.00 55.44 84 ILE A O 1
ATOM 680 N N . THR A 1 85 ? -28.360 -0.587 -7.178 1.00 50.91 85 THR A N 1
ATOM 681 C CA . THR A 1 85 ? -29.619 -0.812 -6.452 1.00 50.91 85 THR A CA 1
ATOM 682 C C . THR A 1 85 ? -29.892 0.175 -5.305 1.00 50.91 85 THR A C 1
ATOM 684 O O . THR A 1 85 ? -31.052 0.447 -5.015 1.00 50.91 85 THR A O 1
ATOM 687 N N . ALA A 1 86 ? -28.868 0.762 -4.674 1.00 50.16 86 ALA A N 1
ATOM 688 C CA . ALA A 1 86 ? -29.055 1.754 -3.607 1.00 50.16 86 ALA A CA 1
ATOM 689 C C . ALA A 1 86 ? -29.328 3.184 -4.120 1.00 50.16 86 ALA A C 1
ATOM 691 O O . ALA A 1 86 ? -29.814 4.021 -3.366 1.00 50.16 86 ALA A O 1
ATOM 692 N N . ARG A 1 87 ? -29.050 3.487 -5.399 1.00 52.19 87 ARG A N 1
ATOM 693 C CA . ARG A 1 87 ? -29.217 4.844 -5.960 1.00 52.19 87 ARG A CA 1
ATOM 694 C C . ARG A 1 87 ? -30.590 5.111 -6.574 1.00 52.19 87 ARG A C 1
ATOM 696 O O . ARG A 1 87 ? -30.869 6.252 -6.921 1.00 52.19 87 ARG A O 1
ATOM 703 N N . LEU A 1 88 ? -31.464 4.107 -6.679 1.00 54.97 88 LEU A N 1
ATOM 704 C CA . LEU A 1 88 ? -32.799 4.293 -7.261 1.00 54.97 88 LEU A CA 1
ATOM 705 C C . LEU A 1 88 ? -33.866 4.764 -6.251 1.00 54.97 88 LEU A C 1
ATOM 707 O O . LEU A 1 88 ? -35.023 4.903 -6.635 1.00 54.97 88 LEU A O 1
ATOM 711 N N . LYS A 1 89 ? -33.530 5.014 -4.973 1.00 51.97 89 LYS A N 1
ATOM 712 C CA . LYS A 1 89 ? -34.541 5.396 -3.963 1.00 51.97 89 LYS A CA 1
ATOM 713 C C . LYS A 1 89 ? -34.487 6.847 -3.466 1.00 51.97 89 LYS A C 1
ATOM 715 O O . LYS A 1 89 ? -35.389 7.250 -2.742 1.00 51.97 89 LYS A O 1
ATOM 720 N N . GLU A 1 90 ? -33.533 7.665 -3.907 1.00 48.81 90 GLU A N 1
ATOM 721 C CA . GLU A 1 90 ? -33.438 9.073 -3.476 1.00 48.81 90 GLU A CA 1
ATOM 722 C C . GLU A 1 90 ? -33.462 10.053 -4.663 1.00 48.81 90 GLU A C 1
ATOM 724 O O . GLU A 1 90 ? -32.563 10.859 -4.863 1.00 48.81 90 GLU A O 1
ATOM 729 N N . GLY A 1 91 ? -34.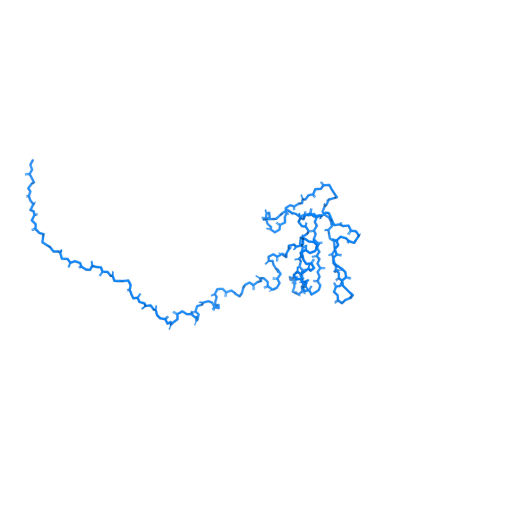502 9.949 -5.497 1.00 44.59 91 GLY A N 1
ATOM 730 C CA . GLY A 1 91 ? -34.742 10.854 -6.631 1.00 44.59 91 GLY A CA 1
ATOM 731 C C . GLY A 1 91 ? -36.211 11.242 -6.829 1.00 44.59 91 GLY A C 1
ATOM 732 O O . GLY A 1 91 ? -36.575 11.767 -7.876 1.00 44.59 91 GLY A O 1
ATOM 733 N N . THR A 1 92 ? -37.078 10.987 -5.845 1.00 49.38 92 THR A N 1
ATOM 734 C CA . THR A 1 92 ? -38.527 11.259 -5.914 1.00 49.38 92 THR A CA 1
ATOM 735 C C . THR A 1 92 ? -38.914 12.629 -5.349 1.00 49.38 92 THR A C 1
ATOM 737 O O . THR A 1 92 ? -39.940 12.766 -4.683 1.00 49.38 92 THR A O 1
ATOM 740 N N . ARG A 1 93 ? -38.131 13.683 -5.610 1.00 51.94 93 ARG A N 1
ATOM 741 C CA . ARG A 1 93 ? -38.610 15.050 -5.357 1.00 51.94 93 ARG A CA 1
ATOM 742 C C . ARG A 1 93 ? -38.032 16.048 -6.354 1.00 51.94 93 ARG A C 1
ATOM 744 O O . ARG A 1 93 ? -36.881 16.442 -6.244 1.00 51.94 93 ARG A O 1
ATOM 751 N N . GLY A 1 94 ? -38.878 16.462 -7.299 1.00 43.84 94 GLY A N 1
ATOM 752 C CA . GLY A 1 94 ? -38.643 17.637 -8.141 1.00 43.84 94 GLY A CA 1
ATOM 753 C C . GLY A 1 94 ? -38.208 17.351 -9.576 1.00 43.84 94 GLY A C 1
ATOM 754 O O . GLY A 1 94 ? -37.245 17.942 -10.043 1.00 43.84 94 GLY A O 1
ATOM 755 N N . GLN A 1 95 ? -38.919 16.477 -10.294 1.00 42.16 95 GLN A N 1
ATOM 756 C CA . GLN A 1 95 ? -38.920 16.553 -11.757 1.00 42.16 95 GLN A CA 1
ATOM 757 C C . GLN A 1 95 ? -39.744 17.784 -12.153 1.00 42.16 95 GLN A C 1
ATOM 759 O O . GLN A 1 95 ? -40.972 17.722 -12.192 1.00 42.16 95 GLN A O 1
ATOM 764 N N . GLU A 1 96 ? -39.083 18.913 -12.405 1.00 44.69 96 GLU A N 1
ATOM 765 C CA . GLU A 1 96 ? -39.666 19.920 -13.288 1.00 44.69 96 GLU A CA 1
ATOM 766 C C . GLU A 1 96 ? -39.579 19.371 -14.723 1.00 44.69 96 GLU A C 1
ATOM 768 O O . GLU A 1 96 ? -38.493 18.983 -15.164 1.00 44.69 96 GLU A O 1
ATOM 773 N N . PRO A 1 97 ? -40.704 19.253 -15.447 1.00 52.19 97 PRO A N 1
ATOM 774 C CA . PRO A 1 97 ? -40.697 18.733 -16.805 1.00 52.19 97 PRO A CA 1
ATOM 775 C C . PRO A 1 97 ? -39.959 19.713 -17.732 1.00 52.19 97 PRO A C 1
ATOM 777 O O . PRO A 1 97 ? -40.130 20.930 -17.589 1.00 52.19 97 PRO A O 1
ATOM 780 N N . PRO A 1 98 ? -39.176 19.233 -18.717 1.00 46.59 98 PRO A N 1
ATOM 781 C CA . PRO A 1 98 ? -38.640 20.103 -19.750 1.00 46.59 98 PRO A CA 1
ATOM 782 C C . PRO A 1 98 ? -39.812 20.763 -20.475 1.00 46.59 98 PRO A C 1
ATOM 784 O O . PRO A 1 98 ? -40.668 20.085 -21.045 1.00 46.59 98 PRO A O 1
ATOM 787 N N . LYS A 1 99 ? -39.873 22.095 -20.424 1.00 45.56 99 LYS A N 1
ATOM 788 C CA . LYS A 1 99 ? -40.816 22.877 -21.220 1.00 45.56 99 LYS A CA 1
ATOM 789 C C . LYS A 1 99 ? -40.453 22.704 -22.691 1.00 45.56 99 LYS A C 1
ATOM 791 O O . LYS A 1 99 ? -39.516 23.323 -23.182 1.00 45.56 99 LYS A O 1
ATOM 796 N N . GLU A 1 100 ? -41.205 21.858 -23.374 1.00 53.28 100 GLU A N 1
ATOM 797 C CA . GLU A 1 100 ? -41.325 21.850 -24.825 1.00 53.28 100 GLU A CA 1
ATOM 798 C C . GLU A 1 100 ? -41.916 23.209 -25.260 1.00 53.28 100 GLU A C 1
ATOM 800 O O . GLU A 1 100 ? -43.011 23.563 -24.808 1.00 53.28 100 GLU A O 1
ATOM 805 N N . PRO A 1 101 ? -41.250 24.028 -26.095 1.00 48.81 101 PRO A N 1
ATOM 806 C CA . PRO A 1 101 ? -41.933 25.131 -26.743 1.00 48.81 101 PRO A CA 1
ATOM 807 C C . PRO A 1 101 ? -42.751 24.566 -27.905 1.00 48.81 101 PRO A C 1
ATOM 809 O O . PRO A 1 101 ? -42.269 24.388 -29.023 1.00 48.81 101 PRO A O 1
ATOM 812 N N . GLY A 1 102 ? -44.015 24.277 -27.601 1.00 42.19 102 GLY A N 1
ATOM 813 C CA . GLY A 1 102 ? -45.033 23.902 -28.567 1.00 42.19 102 GLY A CA 1
ATOM 814 C C . GLY A 1 102 ? -45.227 24.959 -29.661 1.00 42.19 102 GLY A C 1
ATOM 815 O O . GLY A 1 102 ? 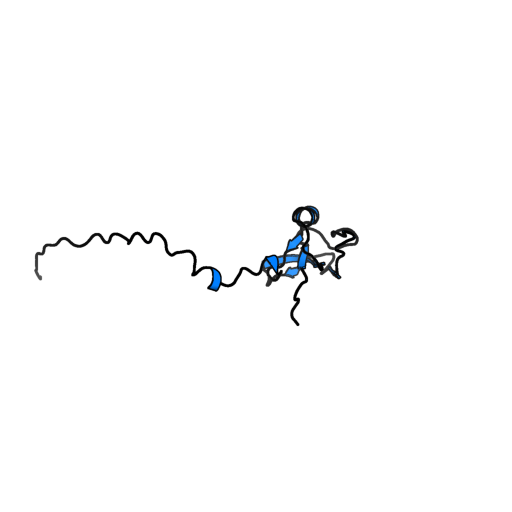-45.454 26.139 -29.400 1.00 42.19 102 GLY A O 1
ATOM 816 N N . GLN A 1 103 ? -45.143 24.473 -30.897 1.00 52.72 103 GLN A N 1
ATOM 817 C CA . GLN A 1 103 ? -45.874 24.864 -32.107 1.00 52.72 103 GLN A CA 1
ATOM 818 C C . GLN A 1 103 ? -46.669 26.189 -32.103 1.00 52.72 103 GLN A C 1
ATOM 820 O O . GLN A 1 103 ? -47.725 26.289 -31.479 1.00 52.72 103 GLN A O 1
ATOM 825 N N . LYS A 1 104 ? -46.300 27.110 -33.008 1.00 47.50 104 LYS A N 1
ATOM 826 C CA . LYS A 1 104 ? -47.241 27.931 -33.809 1.00 47.50 104 LYS A CA 1
ATOM 827 C C . LYS A 1 104 ? -46.627 28.119 -35.209 1.00 47.50 104 LYS A C 1
ATOM 829 O O . LYS A 1 104 ? -45.588 28.747 -35.325 1.00 47.50 104 LYS A O 1
ATOM 834 N N . ARG A 1 105 ? -47.039 27.332 -36.211 1.00 46.19 105 ARG A N 1
ATOM 835 C CA . ARG A 1 105 ? -48.182 27.492 -37.146 1.00 46.19 105 ARG A CA 1
ATOM 836 C C . ARG A 1 105 ? -47.916 28.426 -38.340 1.00 46.19 105 ARG A C 1
ATOM 838 O O . ARG A 1 105 ? -47.411 29.525 -38.159 1.00 46.19 105 ARG A O 1
ATOM 845 N N . SER A 1 106 ? -48.451 27.978 -39.488 1.00 43.88 106 SER A N 1
ATOM 846 C CA . SER A 1 106 ? -48.777 28.712 -40.735 1.00 43.88 106 SER A CA 1
ATOM 847 C C . SER A 1 106 ? -47.680 28.698 -41.821 1.00 43.88 106 SER A C 1
ATOM 849 O O . SER A 1 106 ? -46.727 29.452 -41.737 1.00 43.88 106 SER A O 1
ATOM 851 N N . HIS A 1 107 ? -47.642 27.727 -42.748 1.00 50.34 107 HIS A N 1
ATOM 852 C CA . HIS A 1 107 ? -48.492 27.507 -43.946 1.00 50.34 107 HIS A CA 1
ATOM 853 C C . HIS A 1 107 ? -48.282 28.542 -45.071 1.00 50.34 107 HIS A C 1
ATOM 855 O O . HIS A 1 107 ? -48.793 29.651 -44.943 1.00 50.34 107 HIS A O 1
ATOM 861 N N . LYS A 1 108 ? -47.651 28.105 -46.178 1.00 51.59 108 LYS A N 1
ATOM 862 C CA . LYS A 1 108 ? -47.776 28.474 -47.623 1.00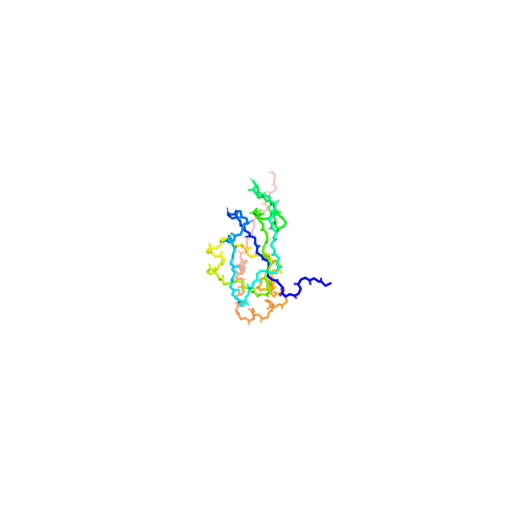 51.59 108 LYS A CA 1
ATOM 863 C C . LYS A 1 108 ? -46.381 28.375 -48.258 1.00 51.59 108 LYS A C 1
ATOM 865 O O . LYS A 1 108 ? -45.435 28.802 -47.621 1.00 51.59 108 LYS A O 1
ATOM 870 N N . ASN A 1 109 ? -46.124 27.864 -49.458 1.00 43.50 109 ASN A N 1
ATOM 871 C CA . ASN A 1 109 ? -46.862 27.394 -50.642 1.00 43.50 109 ASN A CA 1
ATOM 872 C C . ASN A 1 109 ? -45.741 26.737 -51.512 1.00 43.50 109 ASN A C 1
ATOM 874 O O . ASN A 1 109 ? -44.599 27.175 -51.407 1.00 43.50 109 ASN A O 1
ATOM 878 N N . HIS A 1 110 ? -45.914 25.573 -52.148 1.00 50.66 110 HIS A N 1
ATOM 879 C CA . HIS A 1 110 ? -46.119 25.445 -53.612 1.00 50.66 110 HIS A CA 1
ATOM 880 C C . HIS A 1 110 ? -45.302 26.476 -54.427 1.00 50.66 110 HIS A C 1
ATOM 882 O O . HIS A 1 110 ? -45.433 27.669 -54.190 1.00 50.66 110 HIS A O 1
ATOM 888 N N . GLU A 1 111 ? -44.352 26.092 -55.278 1.00 52.09 111 GLU A N 1
ATOM 889 C CA . GLU A 1 111 ? -44.532 25.588 -56.656 1.00 52.09 111 GLU A CA 1
ATOM 890 C C . GLU A 1 111 ? -43.104 25.211 -57.137 1.00 52.09 111 GLU A C 1
ATOM 892 O O . GLU A 1 111 ? -42.144 25.907 -56.813 1.00 52.09 111 GLU A O 1
ATOM 897 N N . GLU A 1 112 ? -42.821 23.989 -57.581 1.00 47.25 112 GLU A N 1
ATOM 898 C CA . GLU A 1 112 ? -42.799 23.590 -58.998 1.00 47.25 112 GLU A CA 1
ATOM 899 C C . GLU A 1 112 ? -42.228 24.666 -59.951 1.00 47.25 112 GLU A C 1
ATOM 901 O O . GLU A 1 112 ? -42.897 25.655 -60.227 1.00 47.25 112 GLU A O 1
ATOM 906 N N . ARG A 1 113 ? -40.998 24.449 -60.452 1.00 53.69 113 ARG A N 1
ATOM 907 C CA . ARG A 1 113 ? -40.578 24.487 -61.876 1.00 53.69 113 ARG A CA 1
ATOM 908 C C . ARG A 1 113 ? -39.124 24.921 -62.079 1.00 53.69 113 ARG A C 1
ATOM 910 O O . ARG A 1 113 ? -38.705 25.946 -61.505 1.00 53.69 113 ARG A O 1
#

pLDDT: mean 75.88, std 19.38, range [38.47, 94.88]

Radius of gyration: 26.98 Å; Cα contacts (8 Å, |Δi|>4): 153; chains: 1; bounding box: 64×46×79 Å

Nearest PDB structures (foldseek):
  1ru1-assembly2_B  TM=3.746E-01  e=6.105E-01  Escherichia coli
  5etl-assembly3_C  TM=3.753E-01  e=1.469E+00  Escherichia coli
  1cbk-assembly1_B  TM=3.943E-01  e=1.888E+00  Haemophilus influenzae
  5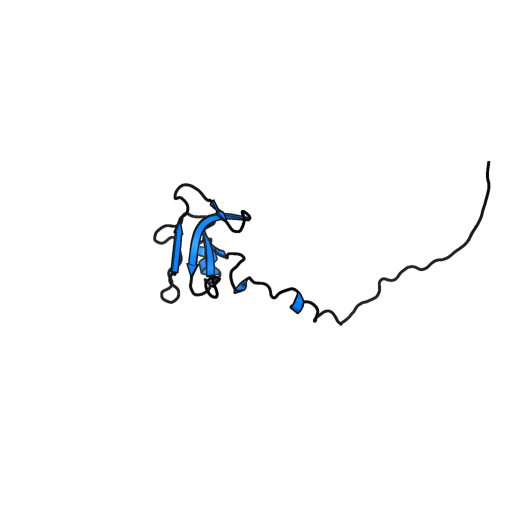nd8-assembly1_f  TM=4.162E-01  e=2.583E+00  Staphylococcus aureus subsp. aureus NCTC 8325
  4m5j-assembly1_A  TM=3.859E-01  e=2.750E+00  Escherichia coli K-12

Mean predicted aligned error: 14.19 Å

Sequence (113 aa):
MGPEGVYRYYSTQRPVDIGTYPKPPDNQPLSIVNYDDDRRRPVADGRLMAWGELTYAKPLTEEQMEDYELKPAPGNPDRVRPSITARLKEGTRGQEPPKEPGQKRSHKNHEER

Foldseek 3Di:
DPPPQKWKKFQQPAADDDPLADADPVKGWPDKFADDNVAWDQPLPNPGTGRIMTMIRDDDDPCRCVVSVIDTHCPGPVNPPPPPVVVPPPDPPDDPDPDDPDDDDDDDDDDDD

=== Feature glossary ===
The record interleaves many kinds of information about one protein. Here is each kind framed as the question it answers.

Q: What are the backbone torsion angles?
A: φ (phi) and ψ (psi) are the two rotatable backbone dihedrals per residue: φ is the C(i-1)–N–Cα–C torsion, ψ is the N–Cα–C–N(i+1) torsion, both in degrees on (−180°, 180°]. α-helical residues cluster near (−60°, −45°); β-strand residues near (−120°, +130°). A Ramachandran plot is simply a scatter of (φ, ψ) for every residue.

Q: What is the amino-acid chain?
A: This is the polypeptide sequence — one letter per residue, N-terminus first. Length ranges from a few dozen residues for small domains to over a thousand for large 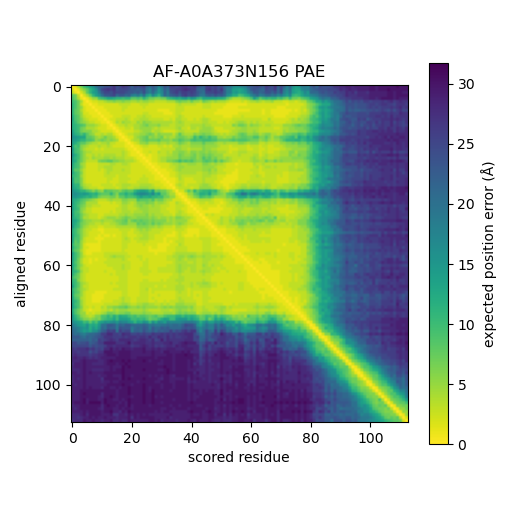multi-domain proteins.

Q: How mobile is each atom in the crystal?
A: For experimental (PDB) structures, the B-factor (temperature factor) quantifies the positional spread of each atom in the crystal — a combination of thermal vibration and static disorder — in units of Å². High B-factors mark flexible loops or poorly resolved regions; low B-factors mark the rigid, well-ordered core.

Q: Are the domains correctly placed relative to each other?
A: Predicted Aligned Error (PAE) is an AlphaFold confidence matrix: entry (i, j) is the expected error in the position of residue j, in ångströms, when the prediction is superimposed on the true structure at residue i. Low PAE within a block of residues means that block is internally rigid and well-predicted; high PAE between two blocks means their relative placement is uncertain even if each block individually is confident.

Q: How confident is the AlphaFold model at each residue?
A: pLDDT is the predicted lDDT-Cα score: AlphaFold's confidence that the local environment of each residue (all inter-atomic distances within 15 Å) is correctly placed. It is a per-residue number between 0 and 100, with higher meaning more reliable.

Q: What family and function is it annotated with?
A: Functional annotations link the protein to curated databases. InterPro entries identify conserved domains and families by matching the sequence against member-database signatures (Pfam, PROSITE, CDD, …). Gene Ontology (GO) terms describe molecular function, biological process, and cellular component in a controlled vocabulary. CATH places the structure in a hierarchical fold classification (Class/Architecture/Topology/Homologous-superfamily). The organism is the source species.

Q: How big and how compact is the whole molecule?
A: Three whole-structure scalars: the radius of gyration (RMS distance of Cα from centroid, in Å), the count of Cα–Cα contacts (pairs closer than 8 Å and separated by more than four residues in sequence — i.e. tertiary, not local, contacts), and the bounding-box dimensions. Together they distinguish compact globular folds from extended fibres or disordered chains.

Q: What known structures does this most resemble?
A: The Foldseek neighbor list gives the closest experimentally determined structures in the PDB, ranked by structural alignment. TM-score near 1 means near-identical fold; near 0.3 means only rough topology match. This is how one finds what a novel AlphaFold prediction most resembles in the solved-structure universe.

Q: Which residues are buried vs exposed?
A: SASA measures how much of the protein is reachable by solvent. It is computed by rolling a water-sized probe over the atomic surface and summing the exposed area (Å²). Per-residue SASA distinguishes core (buried, low SASA) from surface (exposed, high SASA) residues; total SASA is a whole-molecule size measure.

Q: Which residues are in helices, strands, or loops?
A: Eight-state secondary structure (DSSP): H is the canonical α-helix, G the tighter 3₁₀-helix, I the wider π-helix; E/B are β-structure, T and S are turns and bends, and '-' is everything else. DSSP derives these from the pattern of main-chain N–H···O=C hydrogen bonds, not from the sequence.

Q: Where is each backbone atom in 3D?
A: Structure coordinates are given as an mmCIF _atom_site loop: one row per atom with element, residue name, chain id, sequence number, and x/y/z position in Å. Only the four main-chain atoms per residue are included here; side chains are omitted to keep the record compact.

Q: What if only a Cα trace is available?
A: Three-state secondary structure (P-SEA) collapses the eight DSSP classes into helix (a), strand (b), and coil (c). P-SEA assigns these from Cα geometry alone — distances and angles — without requiring backbone oxygens, so it works on any Cα trace.

Q: What do the rendered images show?
A: The six renders are orthographic views along the three Cartesian axes in both directions. Representation (cartoon, sticks, or surface) and color scheme (sequence-rainbow or by-chain) vary across proteins so the training set covers all the common visualization conventions.

Q: What does the local fold look like, residue by residue?
A: Foldseek's 3Di representation compresses backbone geometry into a per-residue letter drawn from a learned twenty-state alphabet. It captures the tertiary interaction pattern around each residue — which residues are packed against it in space, regardless of where they are in sequence.

Q: What do the diagnostic plots show?
A: The contact map is a binary N×N matrix image: pixel (i, j) is dark where Cα_i and Cα_j are within 8 Å and |i−j|>4. Because the |i−j|>4 filter removes local helical contacts, off-diagonal stripes parallel to the main diagonal indicate parallel β-sheets; stripes perpendicular to it indicate antiparallel β-sheets. The Ramachandran plot scatters every residue's (φ, ψ) pair against the sterically allowed regions. The PAE heatmap renders the predicted-aligned-error matrix.